Protein AF-A0A7C2XDM8-F1 (afdb_monomer)

Structure (mmCIF, N/CA/C/O backbone):
data_AF-A0A7C2XDM8-F1
#
_entry.id   AF-A0A7C2XDM8-F1
#
loop_
_atom_site.group_PDB
_atom_site.id
_atom_site.type_symbol
_atom_site.label_atom_id
_atom_site.label_alt_id
_atom_site.label_comp_id
_atom_site.label_asym_id
_atom_site.label_entity_id
_atom_site.label_seq_id
_atom_site.pdbx_PDB_ins_code
_atom_site.Cartn_x
_atom_site.Cartn_y
_atom_site.Cartn_z
_atom_site.occupancy
_atom_site.B_iso_or_equiv
_atom_site.auth_seq_id
_atom_site.auth_comp_id
_atom_site.auth_asym_id
_atom_site.auth_atom_id
_atom_site.pdbx_PDB_model_num
ATOM 1 N N . MET A 1 1 ? -19.987 13.737 24.202 1.00 38.03 1 MET A N 1
ATOM 2 C CA . MET A 1 1 ? -19.642 13.801 22.768 1.00 38.03 1 MET A CA 1
ATOM 3 C C . MET A 1 1 ? -18.129 13.731 22.673 1.00 38.03 1 MET A C 1
ATOM 5 O O . MET A 1 1 ? -17.471 14.754 22.790 1.00 38.03 1 MET A O 1
ATOM 9 N N . THR A 1 2 ? -17.567 12.525 22.628 1.00 36.00 2 THR A N 1
ATOM 10 C CA . THR A 1 2 ? -16.124 12.347 22.421 1.00 36.00 2 THR A CA 1
ATOM 11 C C . THR A 1 2 ? -15.812 12.666 20.960 1.00 36.00 2 THR A C 1
ATOM 13 O O . THR A 1 2 ? -16.563 12.211 20.095 1.00 36.00 2 THR A O 1
ATOM 16 N N . PRO A 1 3 ? -14.773 13.458 20.662 1.00 35.56 3 PRO A N 1
ATOM 17 C CA . PRO A 1 3 ? -14.367 13.680 19.284 1.00 35.56 3 PRO A CA 1
ATOM 18 C C . PRO A 1 3 ? -13.979 12.335 18.661 1.00 35.56 3 PRO A C 1
ATOM 20 O O . PRO A 1 3 ? -13.284 11.525 19.276 1.00 35.56 3 PRO A O 1
ATOM 23 N N . ASP A 1 4 ? -14.495 12.082 17.463 1.00 37.97 4 ASP A N 1
ATOM 24 C CA . ASP A 1 4 ? -14.223 10.891 16.664 1.00 37.97 4 ASP A CA 1
ATOM 25 C C . ASP A 1 4 ? -12.760 10.937 16.187 1.00 37.97 4 ASP A C 1
ATOM 27 O O . ASP A 1 4 ? -12.447 11.392 15.087 1.00 37.97 4 ASP A O 1
ATOM 31 N N . HIS A 1 5 ? -11.836 10.537 17.066 1.00 37.75 5 HIS A N 1
ATOM 32 C CA . HIS A 1 5 ? -10.387 10.557 16.829 1.00 37.75 5 HIS A CA 1
ATOM 33 C C . HIS A 1 5 ? -9.969 9.771 15.571 1.00 37.75 5 HIS A C 1
ATOM 35 O O . HIS A 1 5 ? -8.908 10.030 14.999 1.00 37.75 5 HIS A O 1
ATOM 41 N N . THR A 1 6 ? -10.822 8.861 15.102 1.00 49.88 6 THR A N 1
ATOM 42 C CA . THR A 1 6 ? -10.632 8.066 13.887 1.00 49.88 6 THR A CA 1
ATOM 43 C C . THR A 1 6 ? -10.633 8.937 12.624 1.00 49.88 6 THR A C 1
ATOM 45 O O . THR A 1 6 ? -9.851 8.695 11.704 1.00 49.88 6 THR A O 1
ATOM 48 N N . SER A 1 7 ? -11.437 10.004 12.582 1.00 44.56 7 SER A N 1
ATOM 49 C CA . SER A 1 7 ? -11.556 10.863 11.396 1.00 44.56 7 SER A CA 1
ATOM 50 C C . SER A 1 7 ? -10.343 11.775 11.166 1.00 44.56 7 SER A C 1
ATOM 52 O O . SER A 1 7 ? -9.942 11.986 10.016 1.00 44.56 7 SER A O 1
ATOM 54 N N . ASP A 1 8 ? -9.713 12.281 12.230 1.00 40.47 8 ASP A N 1
ATOM 55 C CA . ASP A 1 8 ? -8.528 13.146 12.116 1.00 40.47 8 ASP A CA 1
ATOM 56 C C . ASP A 1 8 ? -7.250 12.355 11.813 1.00 40.47 8 ASP A C 1
ATOM 58 O O . ASP A 1 8 ? -6.435 12.785 10.989 1.00 40.47 8 ASP A O 1
ATOM 62 N N . GLN A 1 9 ? -7.111 11.148 12.375 1.00 45.12 9 GLN A N 1
ATOM 63 C CA . GLN A 1 9 ? -6.009 10.242 12.038 1.00 45.12 9 GLN 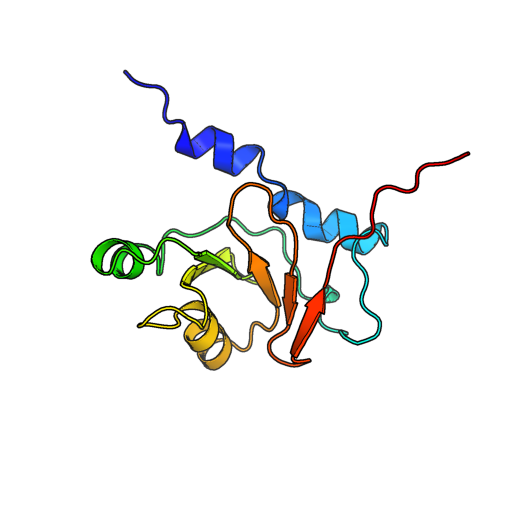A CA 1
ATOM 64 C C . GLN A 1 9 ? -6.045 9.834 10.558 1.00 45.12 9 GLN A C 1
ATOM 66 O O . GLN A 1 9 ? -5.016 9.865 9.886 1.00 45.12 9 GLN A O 1
ATOM 71 N N . VAL A 1 10 ? -7.231 9.571 9.996 1.00 49.94 10 VAL A N 1
ATOM 72 C CA . VAL A 1 10 ? -7.403 9.250 8.567 1.00 49.94 10 VAL A CA 1
ATOM 73 C C . VAL A 1 10 ? -7.123 10.453 7.646 1.00 49.94 10 VAL A C 1
ATOM 75 O O . VAL A 1 10 ? -6.755 10.265 6.481 1.00 49.94 10 VAL A O 1
ATOM 78 N N . ARG A 1 11 ? -7.273 11.697 8.122 1.00 49.00 11 ARG A N 1
ATOM 79 C CA . ARG A 1 11 ? -7.004 12.929 7.347 1.00 49.00 11 ARG A CA 1
ATOM 80 C C . ARG A 1 11 ? -5.523 13.309 7.309 1.00 49.00 11 ARG A C 1
ATOM 82 O O . ARG A 1 11 ? -5.053 13.778 6.271 1.00 49.00 11 ARG A O 1
ATOM 89 N N . ALA A 1 12 ? -4.796 13.099 8.404 1.00 50.28 12 ALA A N 1
ATOM 90 C CA . ALA A 1 12 ? -3.378 13.446 8.528 1.00 50.28 12 ALA A CA 1
ATOM 91 C C . ALA A 1 12 ? -2.421 12.349 8.036 1.00 50.28 12 ALA A C 1
ATOM 93 O O . ALA A 1 12 ? -1.210 12.571 7.966 1.00 50.28 12 ALA A O 1
ATOM 94 N N . ALA A 1 13 ? -2.947 11.175 7.694 1.00 58.97 13 ALA A N 1
ATOM 95 C CA . ALA A 1 13 ? -2.115 10.016 7.473 1.00 58.97 13 ALA A CA 1
ATOM 96 C C . ALA A 1 13 ? -1.201 10.104 6.229 1.00 58.97 13 ALA A C 1
ATOM 98 O O . ALA A 1 13 ? -1.631 10.552 5.154 1.00 58.97 13 ALA A O 1
ATOM 99 N N . PRO A 1 14 ? 0.058 9.641 6.350 1.00 58.75 14 PRO A N 1
ATOM 100 C CA . PRO A 1 14 ? 1.096 9.802 5.331 1.00 58.75 14 PRO A CA 1
ATOM 101 C C . PRO A 1 14 ? 0.752 9.157 3.976 1.00 58.75 14 PRO A C 1
ATOM 103 O O . PRO A 1 14 ? 1.181 9.659 2.934 1.00 58.75 14 PRO A O 1
ATOM 106 N N . TRP A 1 15 ? -0.108 8.133 3.954 1.00 66.06 15 TRP A N 1
ATOM 107 C CA . TRP A 1 15 ? -0.517 7.423 2.736 1.00 66.06 15 TRP A CA 1
ATOM 108 C C . TRP A 1 15 ? -1.261 8.277 1.698 1.00 66.06 15 TRP A C 1
ATOM 110 O O . TRP A 1 15 ? -1.169 8.014 0.501 1.00 66.06 15 TRP A O 1
ATOM 120 N N . ARG A 1 16 ? -1.902 9.387 2.103 1.00 64.31 16 ARG A N 1
ATOM 121 C CA . ARG A 1 16 ? -2.590 10.332 1.188 1.00 64.31 16 ARG A CA 1
ATOM 122 C C . ARG A 1 16 ? -1.650 11.133 0.275 1.00 64.31 16 ARG A C 1
ATOM 124 O O . ARG A 1 16 ? -2.097 11.964 -0.524 1.00 64.31 16 ARG A O 1
ATOM 131 N N . ARG A 1 17 ? -0.331 11.000 0.439 1.00 74.12 17 ARG A N 1
ATOM 132 C CA . ARG A 1 17 ? 0.664 11.741 -0.354 1.00 74.12 17 ARG A CA 1
ATOM 133 C C . ARG A 1 17 ? 1.657 10.858 -1.097 1.00 74.12 17 ARG A C 1
ATOM 135 O O . ARG A 1 17 ? 2.553 11.419 -1.726 1.00 74.12 17 ARG A O 1
ATOM 142 N N . LEU A 1 18 ? 1.448 9.543 -1.133 1.00 82.94 18 LEU A N 1
ATOM 143 C CA . LEU A 1 18 ? 2.345 8.611 -1.818 1.00 82.94 18 LEU A CA 1
ATOM 144 C C . LEU A 1 18 ? 2.514 8.929 -3.300 1.00 82.94 18 LEU A C 1
ATOM 146 O O . LEU A 1 18 ? 3.636 9.069 -3.776 1.00 82.94 18 LEU A O 1
ATOM 150 N N . ARG A 1 19 ? 1.415 9.164 -4.021 1.00 83.81 19 ARG A N 1
ATOM 151 C CA . ARG A 1 19 ? 1.467 9.501 -5.450 1.00 83.81 19 ARG A CA 1
ATOM 152 C C . ARG A 1 19 ? 2.298 10.762 -5.724 1.00 83.81 19 ARG A C 1
ATOM 154 O O . ARG A 1 19 ? 3.094 10.806 -6.657 1.00 83.81 19 ARG A O 1
ATOM 161 N N . ARG A 1 20 ? 2.186 11.774 -4.852 1.00 85.44 20 ARG A N 1
ATOM 162 C CA . ARG A 1 20 ? 3.033 12.982 -4.892 1.00 85.44 20 ARG A CA 1
ATOM 163 C C . ARG A 1 20 ? 4.488 12.702 -4.515 1.00 85.44 20 ARG A C 1
ATOM 165 O O . ARG A 1 20 ? 5.370 13.368 -5.045 1.00 85.44 20 ARG A O 1
ATOM 172 N N . GLN A 1 21 ? 4.753 11.785 -3.588 1.00 84.94 21 GLN A N 1
ATOM 173 C CA . GLN A 1 21 ? 6.112 11.410 -3.187 1.00 84.94 21 GLN A CA 1
ATOM 174 C C . GLN A 1 21 ? 6.833 10.638 -4.296 1.00 84.94 21 GLN A C 1
ATOM 176 O O . GLN A 1 21 ? 7.982 10.967 -4.582 1.00 84.94 21 GLN A O 1
ATOM 1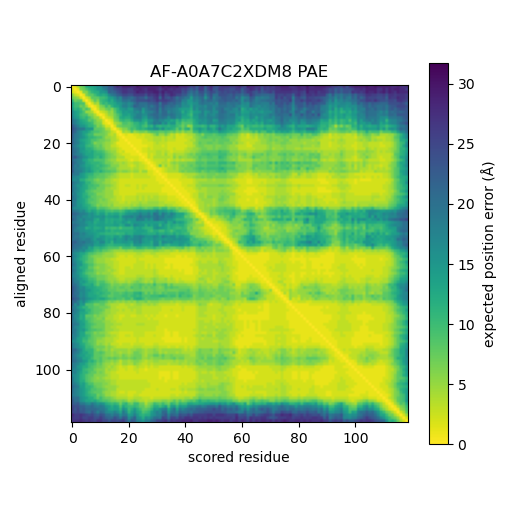81 N N . VAL A 1 22 ? 6.148 9.712 -4.973 1.00 85.56 22 VAL A N 1
ATOM 182 C CA . VAL A 1 22 ? 6.658 9.009 -6.162 1.00 85.56 22 VAL A CA 1
ATOM 183 C C . VAL A 1 22 ? 6.967 10.001 -7.282 1.00 85.56 22 VAL A C 1
ATOM 185 O O . VAL A 1 22 ? 8.081 10.018 -7.790 1.00 85.56 22 VAL A O 1
ATOM 188 N N . ALA A 1 23 ? 6.041 10.915 -7.598 1.00 85.44 23 ALA A N 1
ATOM 189 C CA . ALA A 1 23 ? 6.271 11.948 -8.616 1.00 85.44 23 ALA A CA 1
ATOM 190 C C . ALA A 1 23 ? 7.451 12.888 -8.289 1.00 85.44 23 ALA A C 1
ATOM 192 O O . ALA A 1 23 ? 8.038 13.485 -9.185 1.00 85.44 23 ALA A O 1
ATOM 193 N N . ARG A 1 24 ? 7.802 13.029 -7.003 1.00 86.94 24 ARG A N 1
ATOM 194 C CA . ARG A 1 24 ? 8.954 13.811 -6.521 1.00 86.94 24 ARG A CA 1
ATOM 195 C C . ARG A 1 24 ? 10.229 12.976 -6.351 1.00 86.94 24 ARG A C 1
ATOM 197 O O . ARG A 1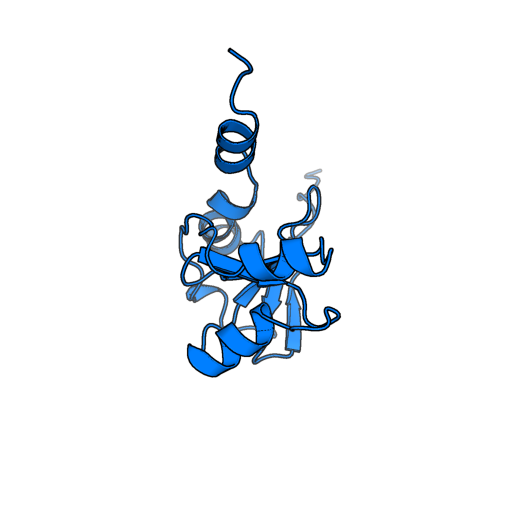 24 ? 11.202 13.506 -5.824 1.00 86.94 24 ARG A O 1
ATOM 204 N N . GLY A 1 25 ? 10.215 11.690 -6.708 1.00 84.12 25 GLY A N 1
ATOM 205 C CA . GLY A 1 25 ? 11.354 10.780 -6.548 1.00 84.12 25 GLY A CA 1
ATOM 206 C C . GLY A 1 25 ? 11.727 10.469 -5.095 1.00 84.12 25 GLY A C 1
ATOM 207 O O . GLY A 1 25 ? 12.823 9.992 -4.841 1.00 84.12 25 GLY A O 1
ATOM 208 N N . ARG A 1 26 ? 10.841 10.747 -4.127 1.00 85.94 26 ARG A N 1
ATOM 209 C CA . ARG A 1 26 ? 11.067 10.437 -2.700 1.00 85.94 26 ARG A CA 1
ATOM 210 C C . ARG A 1 26 ? 10.742 8.988 -2.346 1.00 85.94 26 ARG A C 1
ATOM 212 O O . ARG A 1 26 ? 11.096 8.529 -1.271 1.00 85.94 26 ARG A O 1
ATOM 219 N N . ILE A 1 27 ? 10.009 8.307 -3.219 1.00 86.00 27 ILE A N 1
ATOM 220 C CA . ILE A 1 27 ? 9.752 6.871 -3.166 1.00 86.00 27 ILE A CA 1
ATOM 221 C C . ILE A 1 27 ? 10.138 6.352 -4.537 1.00 86.00 27 ILE A C 1
ATOM 223 O O . ILE A 1 27 ? 9.574 6.784 -5.544 1.00 86.00 27 ILE A O 1
ATOM 227 N N . TYR A 1 28 ? 11.120 5.466 -4.565 1.00 84.75 28 TYR A N 1
ATOM 228 C CA . TYR A 1 28 ? 11.672 4.915 -5.787 1.00 84.75 28 TYR A CA 1
ATOM 229 C C . TYR A 1 28 ? 12.167 3.501 -5.510 1.00 84.75 28 TYR A C 1
ATOM 231 O O . TYR A 1 28 ? 12.784 3.251 -4.477 1.00 84.75 28 TYR A O 1
ATOM 239 N N . SER A 1 29 ? 11.912 2.592 -6.444 1.00 86.31 29 SER A N 1
ATOM 240 C CA . SER A 1 29 ? 12.567 1.291 -6.484 1.00 86.31 29 SER A CA 1
ATOM 241 C C . SER A 1 29 ? 12.862 0.939 -7.941 1.00 86.31 29 SER A C 1
ATOM 243 O O . SER A 1 29 ? 11.932 0.944 -8.750 1.00 86.31 29 SER A O 1
ATOM 245 N N . PRO A 1 30 ? 14.124 0.639 -8.299 1.00 84.38 30 PRO A N 1
ATOM 246 C CA . PRO A 1 30 ? 14.467 0.190 -9.647 1.00 84.38 30 PRO A CA 1
ATOM 247 C C . PRO A 1 30 ? 13.924 -1.214 -9.949 1.00 84.38 30 PRO A C 1
ATOM 249 O O . PRO A 1 30 ? 13.834 -1.598 -11.109 1.00 84.38 30 PRO A O 1
ATOM 252 N N . GLU A 1 31 ? 13.551 -1.969 -8.915 1.00 88.12 31 GLU A N 1
ATOM 253 C CA . GLU A 1 31 ? 13.060 -3.345 -9.013 1.00 88.12 31 GLU A CA 1
ATOM 254 C C . GLU A 1 31 ? 11.533 -3.410 -9.163 1.00 88.12 31 GLU A C 1
ATOM 256 O O . GLU A 1 31 ? 10.982 -4.493 -9.316 1.00 88.12 31 GLU A O 1
ATOM 261 N N . CYS A 1 32 ? 10.835 -2.266 -9.126 1.00 92.50 32 CYS A N 1
ATOM 262 C CA . CYS A 1 32 ? 9.377 -2.219 -9.169 1.00 92.50 32 CYS A CA 1
ATOM 263 C C . CYS A 1 32 ? 8.842 -1.185 -10.166 1.00 92.50 32 CYS A C 1
ATOM 265 O O . CYS A 1 32 ? 8.821 0.020 -9.904 1.00 92.50 32 CYS A O 1
ATOM 267 N N . SER A 1 33 ? 8.293 -1.657 -11.287 1.00 93.19 33 SER A N 1
ATOM 268 C CA . SER A 1 33 ? 7.610 -0.808 -12.279 1.00 93.19 33 SER A CA 1
ATOM 269 C C . SER A 1 33 ? 6.181 -0.411 -11.882 1.00 93.19 33 SER A C 1
ATOM 271 O O . SER A 1 33 ? 5.542 0.403 -12.552 1.00 93.19 33 SER A O 1
ATOM 273 N N . HIS A 1 34 ? 5.656 -0.976 -10.794 1.00 95.62 34 HIS A N 1
ATOM 274 C CA . HIS A 1 34 ? 4.249 -0.857 -10.413 1.00 95.62 34 HIS A CA 1
ATOM 275 C C . HIS A 1 34 ? 3.910 0.432 -9.649 1.00 95.62 34 HIS A C 1
ATOM 277 O O . HIS A 1 34 ? 2.731 0.715 -9.451 1.00 95.62 34 HIS A O 1
ATOM 283 N N . LEU A 1 35 ? 4.896 1.252 -9.253 1.00 92.44 35 LEU A N 1
ATOM 284 C CA . LEU A 1 35 ? 4.672 2.510 -8.510 1.00 92.44 35 LEU A CA 1
ATOM 285 C C . LEU A 1 35 ? 3.731 3.494 -9.231 1.00 92.44 35 LEU A C 1
ATOM 287 O O . LEU A 1 35 ? 3.074 4.312 -8.588 1.00 92.44 35 LEU A O 1
ATOM 291 N N . SER A 1 36 ? 3.624 3.389 -10.556 1.00 91.38 36 SER A N 1
ATOM 292 C CA . SER A 1 36 ? 2.681 4.154 -11.382 1.00 91.38 36 SER A CA 1
ATOM 293 C C . SER A 1 36 ? 1.205 3.804 -11.134 1.00 91.38 36 SER A C 1
ATOM 295 O O . SER A 1 36 ? 0.331 4.606 -11.456 1.00 91.38 36 SER A O 1
ATOM 297 N N . MET A 1 37 ? 0.914 2.644 -10.533 1.00 93.25 37 MET A N 1
ATOM 298 C CA . MET A 1 37 ? -0.443 2.176 -10.221 1.00 93.25 37 MET A CA 1
ATOM 299 C C . MET A 1 37 ? -1.006 2.761 -8.918 1.00 93.25 37 MET A C 1
ATOM 301 O O . MET A 1 37 ? -2.171 2.529 -8.599 1.00 93.25 37 MET A O 1
ATOM 305 N N . ILE A 1 38 ? -0.202 3.513 -8.158 1.00 92.56 38 ILE A N 1
ATOM 306 C CA . ILE A 1 38 ? -0.635 4.150 -6.910 1.00 92.56 38 ILE A CA 1
ATOM 307 C C . ILE A 1 38 ? -1.680 5.230 -7.208 1.00 92.56 38 ILE A C 1
ATOM 309 O O . ILE A 1 38 ? -1.435 6.160 -7.981 1.00 92.56 38 ILE A O 1
ATOM 313 N N . GLN A 1 39 ? -2.820 5.142 -6.527 1.00 90.81 39 GLN A N 1
ATOM 314 C CA . GLN A 1 39 ? -3.919 6.100 -6.597 1.00 90.81 39 GLN A CA 1
ATOM 315 C C . GLN A 1 39 ? -4.094 6.851 -5.274 1.00 90.81 39 GLN A C 1
ATOM 317 O O . GLN A 1 39 ? -3.662 6.412 -4.207 1.00 90.81 39 GLN A O 1
ATOM 322 N N . ASP A 1 40 ? -4.766 8.000 -5.340 1.00 87.38 40 ASP A N 1
ATOM 323 C CA . ASP A 1 40 ? -5.207 8.725 -4.147 1.00 87.38 40 ASP A CA 1
ATOM 324 C C . ASP A 1 40 ? -6.457 8.037 -3.573 1.00 87.38 40 ASP A C 1
ATOM 326 O O . ASP A 1 40 ? -7.593 8.402 -3.876 1.00 87.38 40 ASP A O 1
ATOM 330 N N . VAL A 1 41 ? -6.238 6.995 -2.772 1.00 86.44 41 VAL A N 1
ATOM 331 C CA . VAL A 1 41 ? -7.299 6.143 -2.218 1.00 86.44 41 VAL A CA 1
ATOM 332 C C . VAL A 1 41 ? -7.741 6.583 -0.821 1.00 86.44 41 VAL A C 1
ATOM 334 O O . VAL A 1 41 ? -6.984 7.189 -0.059 1.00 86.44 41 VAL A O 1
ATOM 337 N N . THR A 1 42 ? -8.979 6.242 -0.461 1.00 84.00 42 THR A N 1
ATOM 338 C CA . THR A 1 42 ? -9.465 6.329 0.923 1.00 84.00 42 THR A CA 1
ATOM 339 C C . THR A 1 42 ? -9.535 4.915 1.500 1.00 84.00 42 THR A C 1
ATOM 341 O O . THR A 1 42 ? -10.142 4.062 0.853 1.00 84.00 42 THR A O 1
ATOM 344 N N . PRO A 1 43 ? -8.934 4.648 2.677 1.00 83.69 43 PRO A N 1
ATOM 345 C CA . PRO A 1 43 ? -9.006 3.336 3.309 1.00 83.69 43 PRO A CA 1
ATOM 346 C C . PRO A 1 43 ? -10.458 2.912 3.534 1.00 83.69 43 PRO A C 1
ATOM 348 O O . PRO A 1 43 ? -11.231 3.643 4.154 1.00 83.69 43 PRO A O 1
ATOM 351 N N . SER A 1 44 ? -10.830 1.743 3.025 1.00 78.75 44 SER A N 1
ATOM 352 C CA . SER A 1 44 ? -12.134 1.139 3.285 1.00 78.75 44 SER A CA 1
ATOM 353 C C . SER A 1 44 ? -12.064 0.260 4.529 1.00 78.75 44 SER A C 1
ATOM 355 O O . SER A 1 44 ? -11.084 -0.458 4.705 1.00 78.75 44 SER A O 1
ATOM 357 N N . ALA A 1 45 ? -13.134 0.209 5.321 1.00 66.38 45 ALA A N 1
ATOM 358 C CA . ALA A 1 45 ? -13.253 -0.758 6.417 1.00 66.38 45 ALA A CA 1
ATOM 359 C C . ALA A 1 45 ? -13.473 -2.214 5.938 1.00 66.38 45 ALA A C 1
ATOM 361 O O . ALA A 1 45 ? -13.489 -3.137 6.749 1.00 66.38 45 ALA A O 1
ATOM 362 N N . ALA A 1 46 ? -13.646 -2.449 4.631 1.00 60.38 46 ALA A N 1
ATOM 363 C CA . ALA A 1 46 ? -13.849 -3.786 4.078 1.00 60.38 46 ALA A CA 1
ATOM 364 C C . ALA A 1 46 ? -12.604 -4.658 4.303 1.00 60.38 46 ALA A C 1
ATOM 366 O O . ALA A 1 46 ? -11.528 -4.290 3.844 1.00 60.38 46 ALA A O 1
ATOM 367 N N . GLY A 1 47 ? -12.772 -5.796 4.987 1.00 60.34 47 GLY A N 1
ATOM 368 C CA . GLY A 1 47 ? -11.689 -6.704 5.394 1.00 60.34 47 GLY A CA 1
ATOM 369 C C . GLY A 1 47 ? -11.224 -6.520 6.845 1.00 60.34 47 GLY A C 1
ATOM 370 O O . GLY A 1 47 ? -10.605 -7.422 7.407 1.00 60.34 47 GLY A O 1
ATOM 371 N N . TRP A 1 48 ? -11.582 -5.405 7.490 1.00 67.25 48 TRP A N 1
ATOM 372 C CA . TRP A 1 48 ? -11.219 -5.091 8.877 1.00 67.25 48 TRP A CA 1
ATOM 373 C C . TRP A 1 48 ? -12.015 -5.924 9.897 1.00 67.25 48 TRP A C 1
ATOM 375 O O . TRP A 1 48 ? -11.480 -6.352 10.918 1.00 67.25 48 TRP A O 1
ATOM 385 N N . GLU A 1 49 ? -13.294 -6.186 9.621 1.00 65.81 49 GLU A N 1
ATOM 386 C CA . GLU A 1 49 ? -14.230 -6.831 10.556 1.00 65.81 49 GLU A CA 1
ATOM 387 C C . GLU A 1 49 ? -13.783 -8.239 10.967 1.00 65.81 49 GLU A C 1
ATOM 389 O O . GLU A 1 49 ? -13.870 -8.600 12.140 1.00 65.81 49 GLU A O 1
ATOM 394 N N . ASP A 1 50 ? -13.255 -9.022 10.027 1.00 64.94 50 ASP A N 1
ATOM 395 C CA . ASP A 1 50 ? -12.741 -10.361 10.318 1.00 64.94 50 ASP A CA 1
ATOM 396 C C . ASP A 1 50 ? -11.346 -10.337 10.956 1.00 64.94 50 ASP A C 1
ATOM 398 O O . ASP A 1 50 ? -11.021 -11.250 11.711 1.00 64.94 50 ASP A O 1
ATOM 402 N N . CYS A 1 51 ? -10.552 -9.280 10.737 1.00 67.56 51 CYS A N 1
ATOM 403 C CA . CYS A 1 51 ? -9.271 -9.087 11.430 1.00 67.56 51 CYS A CA 1
ATOM 404 C C . CYS A 1 51 ? -9.482 -8.742 12.912 1.00 67.56 51 CYS A C 1
ATOM 406 O O . CYS A 1 51 ? -8.792 -9.272 13.781 1.00 67.56 51 CYS A O 1
ATOM 408 N N . LEU A 1 52 ? -10.488 -7.913 13.221 1.00 68.12 52 LEU A N 1
ATOM 409 C CA . LEU A 1 52 ? -10.858 -7.595 14.605 1.00 68.12 52 LEU A CA 1
ATOM 410 C C . LEU A 1 52 ? -11.298 -8.832 15.383 1.00 68.12 52 LEU A C 1
ATOM 412 O O . LEU A 1 52 ? -10.932 -8.985 16.545 1.00 68.12 52 LEU A O 1
ATOM 416 N N . LYS A 1 53 ? -12.070 -9.721 14.748 1.00 67.50 53 LYS A N 1
ATOM 417 C CA . LYS A 1 53 ? -12.543 -10.958 15.387 1.00 67.50 53 LYS A CA 1
ATOM 418 C C . LYS A 1 53 ? -11.398 -11.903 15.743 1.00 67.50 53 LYS A C 1
ATOM 420 O O . LYS A 1 53 ? -11.517 -12.644 16.714 1.00 67.50 53 LYS A O 1
ATOM 425 N N . THR A 1 54 ? -10.313 -11.900 14.966 1.00 64.38 54 THR A N 1
ATOM 426 C CA . THR A 1 54 ? -9.141 -12.752 15.210 1.00 64.38 54 THR A CA 1
ATOM 427 C C . THR A 1 54 ? -8.061 -12.082 16.056 1.00 64.38 54 THR A C 1
ATOM 429 O O . THR A 1 54 ? -7.120 -12.761 16.459 1.00 64.38 54 THR A O 1
ATOM 432 N N . GLY A 1 55 ? -8.202 -10.788 16.369 1.00 64.94 55 GLY A N 1
ATOM 433 C CA . GLY A 1 55 ? -7.199 -10.018 17.109 1.00 64.94 55 GLY A CA 1
ATOM 434 C C . GLY A 1 55 ? -5.953 -9.683 16.282 1.00 64.94 55 GLY A C 1
ATOM 435 O O . GLY A 1 55 ? -4.931 -9.298 16.847 1.00 64.94 55 GLY A O 1
ATOM 436 N N . ASP A 1 56 ? -6.024 -9.827 14.956 1.00 66.06 56 ASP A N 1
ATOM 437 C CA . ASP A 1 56 ? -4.936 -9.467 14.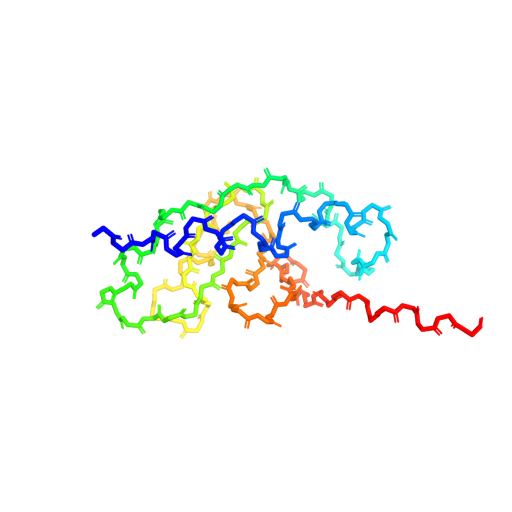053 1.00 66.06 56 ASP A CA 1
ATOM 438 C C . ASP A 1 56 ? -4.913 -7.940 13.886 1.00 66.06 56 ASP A C 1
ATOM 440 O O . ASP A 1 56 ? -5.752 -7.365 13.191 1.00 66.06 56 ASP A O 1
ATOM 444 N N . VAL A 1 57 ? -3.954 -7.278 14.539 1.00 67.94 57 VAL A N 1
ATOM 445 C CA . VAL A 1 57 ? -3.843 -5.807 14.543 1.00 67.94 57 VAL A CA 1
ATOM 446 C C . VAL A 1 57 ? -3.043 -5.247 13.368 1.00 67.94 57 VAL A C 1
ATOM 448 O O . VAL A 1 57 ? -3.205 -4.079 13.043 1.00 67.94 57 VAL A O 1
ATOM 451 N N . TRP A 1 58 ? -2.223 -6.072 12.706 1.00 76.19 58 TRP A N 1
ATOM 452 C CA . TRP A 1 58 ? -1.331 -5.606 11.643 1.00 76.19 58 TRP A CA 1
ATOM 453 C C . TRP A 1 58 ? -2.026 -5.557 10.288 1.00 76.19 58 TRP A C 1
ATOM 455 O O . TRP A 1 58 ? -2.241 -6.590 9.636 1.00 76.19 58 TRP A O 1
ATOM 465 N N . VAL A 1 59 ? -2.327 -4.345 9.838 1.00 85.00 59 VAL A N 1
ATOM 466 C CA . VAL A 1 59 ? -3.112 -4.098 8.625 1.00 85.00 59 VAL A CA 1
ATOM 467 C C . VAL A 1 59 ? -2.279 -3.514 7.483 1.00 85.00 59 VAL A C 1
ATOM 469 O O . VAL A 1 59 ? -1.205 -2.927 7.654 1.00 85.00 59 VAL A O 1
ATOM 472 N N . ARG A 1 60 ? -2.765 -3.748 6.265 1.00 89.69 60 ARG A N 1
ATOM 473 C CA . ARG A 1 60 ? -2.165 -3.348 4.993 1.00 89.69 60 ARG A CA 1
ATOM 474 C C . ARG A 1 60 ? -3.205 -2.634 4.147 1.00 89.69 60 ARG A C 1
ATOM 476 O O . ARG A 1 60 ? -4.330 -3.114 4.029 1.00 89.69 60 ARG A O 1
ATOM 483 N N . LEU A 1 61 ? -2.808 -1.526 3.532 1.00 90.12 61 LEU A N 1
ATOM 484 C CA . LEU A 1 61 ? -3.645 -0.733 2.633 1.00 90.12 61 LEU A CA 1
ATOM 485 C C . LEU A 1 61 ? -3.271 -1.012 1.179 1.00 90.12 61 LEU A C 1
ATOM 487 O O . LEU A 1 61 ? -2.118 -0.837 0.797 1.00 90.12 61 LEU A O 1
ATOM 491 N N . CYS A 1 62 ? -4.244 -1.371 0.348 1.00 92.62 62 CYS A N 1
ATOM 492 C CA . CYS A 1 62 ? -4.068 -1.458 -1.096 1.00 92.62 62 CYS A CA 1
ATOM 493 C C . CYS A 1 62 ? -3.991 -0.060 -1.717 1.00 92.62 62 CYS A C 1
ATOM 495 O O . CYS A 1 62 ? -4.932 0.728 -1.617 1.00 92.62 62 CYS A O 1
ATOM 497 N N . LEU A 1 63 ? -2.898 0.223 -2.425 1.00 93.50 63 LEU A N 1
ATOM 498 C CA . LEU A 1 63 ? -2.638 1.548 -2.995 1.00 93.50 63 LEU A CA 1
ATOM 499 C C . LEU A 1 63 ? -3.358 1.816 -4.321 1.00 93.50 63 LEU A C 1
ATOM 501 O O . LEU A 1 63 ? -3.348 2.947 -4.796 1.00 93.50 63 LEU A O 1
ATOM 505 N N . ALA A 1 64 ? -3.992 0.801 -4.907 1.00 93.88 64 ALA A N 1
ATOM 506 C CA . ALA A 1 64 ? -4.772 0.946 -6.133 1.00 93.88 64 ALA A CA 1
ATOM 507 C C . ALA A 1 64 ? -6.253 1.258 -5.856 1.00 93.88 64 ALA A C 1
ATOM 509 O O . ALA A 1 64 ? -6.849 2.060 -6.570 1.00 93.88 64 ALA A O 1
ATOM 510 N N . CYS A 1 65 ? -6.845 0.655 -4.814 1.00 92.44 65 CYS A N 1
ATOM 511 C CA . CYS A 1 65 ? -8.287 0.768 -4.549 1.00 92.44 65 CYS A CA 1
ATOM 512 C C . CYS A 1 65 ? -8.681 1.127 -3.107 1.00 92.44 65 CYS A C 1
ATOM 514 O O . CYS A 1 65 ? -9.853 1.387 -2.857 1.00 92.44 65 CYS A O 1
ATOM 516 N N . GLY A 1 66 ? -7.744 1.150 -2.153 1.00 89.94 66 GLY A N 1
ATOM 517 C CA . GLY A 1 66 ? -8.025 1.516 -0.761 1.00 89.94 66 GLY A CA 1
ATOM 518 C C . GLY A 1 66 ? -8.521 0.383 0.140 1.00 89.94 66 GLY A C 1
ATOM 519 O O . GLY A 1 66 ? -8.857 0.642 1.292 1.00 89.94 66 GLY A O 1
ATOM 520 N N . HIS A 1 67 ? -8.556 -0.864 -0.337 1.00 90.06 67 HIS A N 1
ATOM 521 C CA . HIS A 1 67 ? -8.892 -2.024 0.498 1.00 90.06 67 HIS A CA 1
ATOM 522 C C . HIS A 1 67 ? -7.928 -2.169 1.689 1.00 90.06 67 HIS A C 1
ATOM 524 O O . HIS A 1 67 ? -6.723 -1.978 1.511 1.00 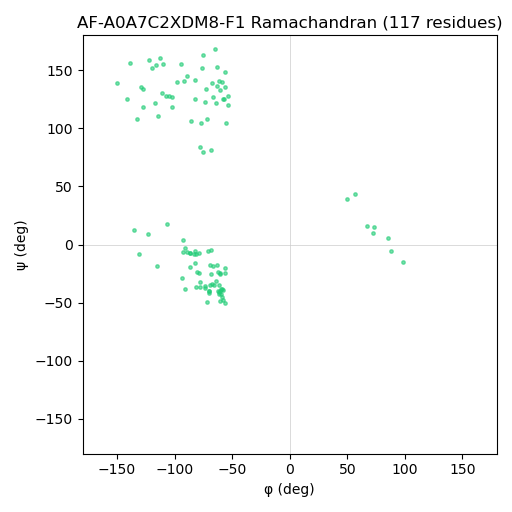90.06 67 HIS A O 1
ATOM 530 N N . VAL A 1 68 ? -8.438 -2.532 2.873 1.00 87.88 68 VAL A N 1
ATOM 531 C CA . VAL A 1 68 ? -7.624 -2.760 4.077 1.00 87.88 68 VAL A CA 1
ATOM 532 C C . VAL A 1 68 ? -7.744 -4.216 4.512 1.00 87.88 68 VAL A C 1
ATOM 534 O O . VAL A 1 68 ? -8.832 -4.695 4.810 1.00 87.88 68 VAL A O 1
ATOM 537 N N . GLY A 1 69 ? -6.617 -4.918 4.592 1.00 88.19 69 GLY A N 1
ATOM 538 C CA . GLY A 1 69 ? -6.584 -6.320 5.006 1.00 88.19 69 GLY A CA 1
ATOM 539 C C . GLY A 1 69 ? -5.422 -6.622 5.943 1.00 88.19 69 GLY A C 1
ATOM 540 O O . GLY A 1 69 ? -4.410 -5.927 5.931 1.00 88.19 69 GLY A O 1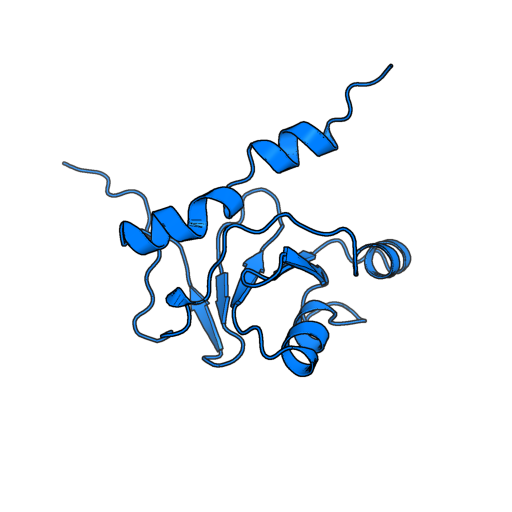
ATOM 541 N N . CYS A 1 70 ? -5.543 -7.674 6.751 1.00 87.00 70 CYS A N 1
ATOM 542 C CA . CYS A 1 70 ? -4.440 -8.157 7.577 1.00 87.00 70 CYS A CA 1
ATOM 543 C C . CYS A 1 70 ? -3.253 -8.647 6.736 1.00 87.00 70 CYS A C 1
ATOM 545 O O . CYS A 1 70 ? -3.402 -9.101 5.594 1.00 87.00 70 CYS A O 1
ATOM 547 N N . CYS A 1 71 ? -2.064 -8.555 7.330 1.00 84.31 71 CYS A N 1
ATOM 548 C CA . CYS A 1 71 ? -0.808 -8.940 6.698 1.00 84.31 71 CYS A CA 1
ATOM 549 C C . CYS A 1 71 ? -0.717 -10.446 6.387 1.00 84.31 71 CYS A C 1
ATOM 551 O O . CYS A 1 71 ? -1.487 -11.265 6.889 1.00 84.31 71 CYS A O 1
ATOM 553 N N . ASP A 1 72 ? 0.283 -10.832 5.599 1.00 82.62 72 ASP A N 1
ATOM 554 C CA . ASP A 1 72 ? 0.540 -12.223 5.204 1.00 82.62 72 ASP A CA 1
ATOM 555 C C . ASP A 1 72 ? 0.876 -13.163 6.374 1.00 82.62 72 ASP A C 1
ATOM 557 O O . ASP A 1 72 ? 0.768 -14.380 6.230 1.00 82.62 72 ASP A O 1
ATOM 561 N N . ASN A 1 73 ? 1.262 -12.610 7.527 1.00 78.62 73 ASN A N 1
ATOM 562 C CA . ASN A 1 73 ? 1.586 -13.380 8.727 1.00 78.62 73 ASN A CA 1
ATOM 563 C C . ASN A 1 73 ? 0.367 -13.631 9.634 1.00 78.62 73 ASN A C 1
ATOM 565 O O . ASN A 1 73 ? 0.466 -14.366 10.613 1.00 78.62 73 ASN A O 1
ATOM 569 N N . SER A 1 74 ? -0.779 -13.025 9.317 1.00 78.31 74 SER A N 1
ATOM 570 C CA . SER A 1 74 ? -2.047 -13.296 9.996 1.00 78.31 74 SER A CA 1
ATOM 571 C C . SER A 1 74 ? -2.637 -14.642 9.564 1.00 78.31 74 SER A C 1
ATOM 573 O O . SER A 1 74 ? -2.310 -15.187 8.502 1.00 78.31 74 SER A O 1
ATOM 575 N N . ARG A 1 75 ? -3.583 -15.172 10.349 1.00 78.69 75 ARG A N 1
ATOM 576 C CA . ARG A 1 75 ? -4.265 -16.438 10.021 1.00 78.69 75 ARG A CA 1
ATOM 577 C C . ARG A 1 75 ? -4.985 -16.370 8.670 1.00 78.69 75 ARG A C 1
ATOM 579 O O . ARG A 1 75 ? -4.967 -17.347 7.915 1.00 78.69 75 ARG A O 1
ATOM 586 N N . ASN A 1 76 ? -5.581 -15.214 8.377 1.00 78.94 76 ASN A N 1
ATOM 587 C CA . ASN A 1 76 ? -6.460 -15.015 7.230 1.00 78.94 76 ASN A CA 1
ATOM 588 C C . ASN A 1 76 ? -5.736 -14.469 5.991 1.00 78.94 76 ASN A C 1
ATOM 590 O O . ASN A 1 76 ? -6.128 -14.815 4.887 1.00 78.94 76 ASN A O 1
ATOM 594 N N . ARG A 1 77 ? -4.648 -13.697 6.113 1.00 87.19 77 ARG A N 1
ATOM 595 C CA . ARG A 1 77 ? -3.864 -13.190 4.959 1.00 87.19 77 ARG A CA 1
ATOM 596 C C . ARG A 1 77 ? -4.698 -12.385 3.949 1.00 87.19 77 ARG A C 1
ATOM 598 O O . ARG A 1 77 ? -4.566 -12.577 2.737 1.00 87.19 77 ARG A O 1
ATOM 605 N N . HIS A 1 78 ? -5.580 -11.504 4.426 1.00 89.56 78 HIS A N 1
ATOM 606 C CA . HIS A 1 78 ? -6.524 -10.775 3.568 1.00 89.56 78 HIS A CA 1
ATOM 607 C C . HIS A 1 78 ? -5.839 -9.917 2.501 1.00 89.56 78 HIS A C 1
ATOM 609 O O . HIS A 1 78 ? -6.298 -9.905 1.363 1.00 89.56 78 HIS A O 1
ATOM 615 N N . ALA A 1 79 ? -4.717 -9.263 2.817 1.00 90.12 79 ALA A N 1
ATOM 616 C CA . ALA A 1 79 ? -3.995 -8.449 1.837 1.00 90.12 79 ALA A CA 1
ATOM 617 C C . ALA A 1 79 ? -3.526 -9.277 0.623 1.00 90.12 79 ALA A C 1
ATOM 619 O O . ALA A 1 79 ? -3.713 -8.871 -0.526 1.00 90.12 79 ALA A O 1
ATOM 620 N N . ARG A 1 80 ? -3.006 -10.487 0.868 1.00 91.94 80 ARG A N 1
ATOM 621 C CA . ARG A 1 80 ? -2.577 -11.405 -0.193 1.00 91.94 80 ARG A CA 1
ATOM 622 C C . ARG A 1 80 ? -3.747 -11.988 -0.974 1.00 91.94 80 ARG A C 1
ATOM 624 O O . ARG A 1 80 ? -3.655 -12.122 -2.191 1.00 91.94 80 ARG A O 1
ATOM 631 N N . GLN A 1 81 ? -4.838 -12.347 -0.299 1.00 92.19 81 GLN A N 1
ATOM 632 C CA . GLN A 1 81 ? -6.051 -12.810 -0.983 1.00 92.19 81 GLN A CA 1
ATOM 633 C C . GLN A 1 81 ? -6.621 -11.720 -1.895 1.00 92.19 81 GLN A C 1
ATOM 635 O O . GLN A 1 81 ? -6.962 -11.997 -3.043 1.00 92.19 81 GLN A O 1
ATOM 640 N N . HIS A 1 82 ? -6.651 -10.475 -1.416 1.00 93.12 82 HIS A N 1
ATOM 641 C CA . HIS A 1 82 ? -7.058 -9.317 -2.205 1.00 93.12 82 HIS A CA 1
ATOM 642 C C . HIS A 1 82 ? -6.177 -9.131 -3.442 1.00 93.12 82 HIS A C 1
ATOM 644 O O . HIS A 1 82 ? -6.704 -8.945 -4.539 1.00 93.12 82 HIS A O 1
ATOM 650 N N . PHE A 1 83 ? -4.852 -9.240 -3.300 1.00 95.50 83 PHE A N 1
ATOM 651 C CA . PHE A 1 83 ? -3.935 -9.231 -4.443 1.00 95.50 83 PHE A CA 1
ATOM 652 C C . PHE A 1 83 ? -4.280 -10.327 -5.459 1.00 95.50 83 PHE A C 1
ATOM 654 O O . PHE A 1 83 ? -4.456 -10.017 -6.632 1.00 95.50 83 PHE A O 1
ATOM 661 N N . HIS A 1 84 ? -4.452 -11.580 -5.028 1.00 95.75 84 HIS A N 1
ATOM 662 C CA . HIS A 1 84 ? -4.797 -12.683 -5.938 1.00 95.75 84 HIS A CA 1
ATOM 663 C C . HIS A 1 84 ? -6.135 -12.482 -6.654 1.00 95.75 84 HIS A C 1
ATOM 665 O O . HIS A 1 84 ? -6.273 -12.866 -7.810 1.00 95.75 84 HIS A O 1
ATOM 671 N N . ALA A 1 85 ? -7.115 -11.875 -5.982 1.00 96.12 85 ALA A N 1
ATOM 672 C CA . ALA A 1 85 ? -8.441 -11.641 -6.547 1.00 96.12 85 ALA A CA 1
ATOM 673 C C . ALA A 1 85 ? -8.487 -10.458 -7.528 1.00 96.12 85 ALA A C 1
ATOM 675 O O . ALA A 1 85 ? -9.291 -10.463 -8.457 1.00 96.12 85 ALA A O 1
ATOM 676 N N . THR A 1 86 ? -7.663 -9.429 -7.311 1.00 96.38 86 THR A N 1
ATOM 677 C CA . THR A 1 86 ? -7.769 -8.145 -8.033 1.00 96.38 86 THR A CA 1
ATOM 678 C C . THR A 1 86 ? -6.574 -7.817 -8.919 1.00 96.38 86 THR A C 1
ATOM 680 O O . THR A 1 86 ? -6.672 -6.950 -9.782 1.00 96.38 86 THR A O 1
ATOM 683 N N . GLY A 1 87 ? -5.435 -8.468 -8.697 1.00 96.81 87 GLY A N 1
ATOM 684 C CA . GLY A 1 87 ? -4.172 -8.147 -9.349 1.00 96.81 87 GLY A CA 1
ATOM 685 C C . GLY A 1 87 ? -3.529 -6.844 -8.868 1.00 96.81 87 GLY A C 1
ATOM 686 O O . GLY A 1 87 ? -2.561 -6.410 -9.480 1.00 96.81 87 GLY A O 1
ATOM 687 N N . HIS A 1 88 ? -4.022 -6.204 -7.797 1.00 97.19 88 HIS A N 1
ATOM 688 C CA . HIS A 1 88 ? -3.430 -4.968 -7.279 1.00 97.19 88 HIS A CA 1
ATOM 689 C C . HIS A 1 88 ? -2.081 -5.236 -6.593 1.00 97.19 88 HIS A C 1
ATOM 691 O O . HIS A 1 88 ? -2.062 -5.777 -5.484 1.00 97.19 88 HIS A O 1
ATOM 697 N N . PRO A 1 89 ? -0.947 -4.839 -7.194 1.00 96.50 89 PRO A N 1
ATOM 698 C CA . PRO A 1 89 ? 0.354 -5.363 -6.788 1.00 96.50 89 PRO A CA 1
ATOM 699 C C . PRO A 1 89 ? 0.913 -4.687 -5.536 1.00 96.50 89 PRO A C 1
ATOM 701 O O . PRO A 1 89 ? 1.743 -5.279 -4.851 1.00 96.50 89 PRO A O 1
ATOM 704 N N . LEU A 1 90 ? 0.477 -3.458 -5.244 1.00 95.44 90 LEU A N 1
ATOM 705 C CA . LEU A 1 90 ? 1.071 -2.609 -4.219 1.00 95.44 90 LEU A CA 1
ATOM 706 C C . LEU A 1 90 ? 0.189 -2.471 -2.983 1.00 95.44 90 LEU A C 1
ATOM 708 O O . LEU A 1 90 ? -0.969 -2.039 -3.056 1.00 95.44 90 LEU A O 1
ATOM 712 N N . ILE A 1 91 ? 0.807 -2.744 -1.839 1.00 94.00 91 ILE A N 1
ATOM 713 C CA . ILE A 1 91 ? 0.270 -2.445 -0.518 1.00 94.00 91 ILE A CA 1
ATOM 714 C C . ILE A 1 91 ? 1.232 -1.551 0.262 1.00 94.00 91 ILE A C 1
ATOM 716 O O . ILE A 1 91 ? 2.431 -1.516 -0.007 1.00 94.00 91 ILE A O 1
ATOM 720 N N . GLN A 1 92 ? 0.704 -0.861 1.260 1.00 91.56 92 GLN A N 1
ATOM 721 C CA . GLN A 1 92 ? 1.485 -0.142 2.257 1.00 91.56 92 GLN A CA 1
ATOM 722 C C . GLN A 1 92 ? 1.191 -0.694 3.645 1.00 91.56 92 GLN A C 1
ATOM 724 O O . GLN A 1 92 ? 0.076 -1.166 3.900 1.00 91.56 92 GLN A O 1
ATOM 729 N N . SER A 1 93 ? 2.162 -0.595 4.552 1.00 88.44 93 SER A N 1
ATOM 730 C CA . SER A 1 93 ? 1.842 -0.698 5.972 1.00 88.44 93 SER A CA 1
ATOM 731 C C . SER A 1 93 ? 0.803 0.341 6.365 1.00 88.44 93 SER A C 1
ATOM 733 O O . SER A 1 93 ? 0.888 1.503 5.971 1.00 88.44 93 SER A O 1
ATOM 735 N N . PHE A 1 94 ? -0.186 -0.093 7.135 1.00 80.31 94 PHE A N 1
ATOM 736 C CA . PHE A 1 94 ? -1.191 0.787 7.712 1.00 80.31 94 PHE A CA 1
ATOM 737 C C . PHE A 1 94 ? -0.968 0.971 9.224 1.00 80.31 94 PHE A C 1
ATOM 739 O O . PHE A 1 94 ? -1.861 1.414 9.942 1.00 80.31 94 PHE A O 1
ATOM 746 N N . GLU A 1 95 ? 0.241 0.649 9.695 1.00 78.69 95 GLU A N 1
ATOM 747 C CA . GLU A 1 95 ? 0.667 0.841 11.076 1.00 78.69 95 GLU A CA 1
ATOM 748 C C . GLU A 1 95 ? 1.132 2.288 11.321 1.00 78.69 95 GLU A C 1
ATOM 750 O O . GLU A 1 95 ? 1.810 2.884 10.474 1.00 78.69 95 GLU A O 1
ATOM 755 N N . PRO A 1 96 ? 0.824 2.877 12.489 1.00 74.25 96 PRO A N 1
ATOM 756 C CA . PRO A 1 96 ? 1.333 4.194 12.850 1.00 74.25 96 PRO A CA 1
ATOM 757 C C . PRO A 1 96 ? 2.867 4.241 12.853 1.00 74.25 96 PRO A C 1
ATOM 759 O O . PRO A 1 96 ? 3.522 3.486 13.565 1.00 74.25 96 PRO A O 1
ATOM 762 N N . GLY A 1 97 ? 3.441 5.180 12.097 1.00 75.50 97 GLY A N 1
ATOM 763 C CA . GLY A 1 97 ? 4.891 5.403 12.042 1.00 75.50 97 GLY A CA 1
ATOM 764 C C . GLY A 1 97 ? 5.633 4.564 11.000 1.00 75.50 97 GLY A C 1
ATOM 765 O O . GLY A 1 97 ? 6.815 4.809 10.782 1.00 75.50 97 GLY A O 1
ATOM 766 N N . GLU A 1 98 ? 4.951 3.643 10.320 1.00 83.25 98 GLU A N 1
ATOM 767 C CA . GLU A 1 98 ? 5.511 2.920 9.183 1.00 83.25 98 GLU A CA 1
ATOM 768 C C . GLU A 1 98 ? 5.065 3.549 7.860 1.00 83.25 98 GLU A C 1
ATOM 770 O O . GLU A 1 98 ? 3.915 3.954 7.684 1.00 83.25 98 GLU A O 1
ATOM 775 N N . ASP A 1 99 ? 5.984 3.625 6.904 1.00 84.62 99 ASP A N 1
ATOM 776 C CA . ASP A 1 99 ? 5.753 4.249 5.602 1.00 84.62 99 ASP A CA 1
ATOM 777 C C . ASP A 1 99 ? 6.297 3.427 4.425 1.00 84.62 99 ASP A C 1
ATOM 779 O O . ASP A 1 99 ? 6.308 3.905 3.291 1.00 84.62 99 ASP A O 1
ATOM 783 N N . TRP A 1 100 ? 6.671 2.170 4.670 1.00 89.38 100 TRP A N 1
ATOM 784 C CA . TRP A 1 100 ? 7.139 1.239 3.649 1.00 89.38 100 TRP A CA 1
ATOM 785 C C . TRP A 1 100 ? 5.998 0.680 2.787 1.00 89.38 100 TRP A C 1
ATOM 787 O O . TRP A 1 100 ? 4.849 0.543 3.222 1.00 89.38 100 TRP A O 1
ATOM 797 N N . LEU A 1 101 ? 6.338 0.330 1.545 1.00 93.25 101 LEU A N 1
ATOM 798 C CA . LEU A 1 101 ? 5.449 -0.313 0.582 1.00 93.25 101 LEU A CA 1
ATOM 799 C C . LEU A 1 101 ? 5.978 -1.708 0.242 1.00 93.25 101 LEU A C 1
ATOM 801 O O . LEU A 1 101 ? 7.179 -1.967 0.313 1.00 93.25 101 LEU A O 1
ATOM 805 N N . TRP A 1 102 ? 5.081 -2.598 -0.164 1.00 94.50 102 TRP A N 1
ATOM 806 C CA . TRP A 1 102 ? 5.423 -3.926 -0.660 1.00 94.50 102 TRP A CA 1
ATOM 807 C C . TRP A 1 102 ? 4.765 -4.173 -2.012 1.00 94.50 102 TRP A C 1
ATOM 809 O O . TRP A 1 102 ? 3.572 -3.904 -2.184 1.00 94.50 102 TRP A O 1
ATOM 819 N N . CYS A 1 103 ? 5.545 -4.701 -2.955 1.00 96.00 103 CYS A N 1
ATOM 820 C CA . CYS A 1 103 ? 5.048 -5.193 -4.232 1.00 96.00 103 CYS A CA 1
ATOM 821 C C . CYS A 1 103 ? 4.963 -6.719 -4.212 1.00 96.00 103 CYS A C 1
ATOM 823 O O . CYS A 1 103 ? 5.982 -7.396 -4.103 1.00 96.00 103 CYS A O 1
ATOM 825 N N . TYR A 1 104 ? 3.761 -7.273 -4.375 1.00 95.69 104 TYR A N 1
ATOM 826 C CA . TYR A 1 104 ? 3.570 -8.724 -4.443 1.00 95.69 104 TYR A CA 1
ATOM 827 C C . TYR A 1 104 ? 4.170 -9.356 -5.702 1.00 95.69 104 TYR A C 1
ATOM 829 O O . TYR A 1 104 ? 4.642 -10.489 -5.636 1.00 95.69 104 TYR A O 1
ATOM 837 N N . VAL A 1 105 ? 4.149 -8.641 -6.832 1.00 96.88 105 VAL A N 1
ATOM 838 C CA . VAL A 1 105 ? 4.657 -9.146 -8.118 1.00 96.88 105 VAL A CA 1
ATOM 839 C C . VAL A 1 105 ? 6.180 -9.219 -8.100 1.00 96.88 105 VAL A C 1
ATOM 841 O O . VAL A 1 105 ? 6.745 -10.269 -8.393 1.00 96.88 105 VAL A O 1
ATOM 844 N N . ASP A 1 106 ? 6.826 -8.130 -7.688 1.00 95.56 106 ASP A N 1
ATOM 845 C CA . ASP A 1 106 ? 8.290 -8.023 -7.686 1.00 95.56 106 ASP A CA 1
ATOM 846 C C . ASP A 1 106 ? 8.919 -8.582 -6.398 1.00 95.56 106 ASP A C 1
ATOM 848 O O . ASP A 1 106 ? 10.136 -8.678 -6.296 1.00 95.56 106 ASP A O 1
ATOM 852 N N . GLN A 1 107 ? 8.097 -8.941 -5.401 1.00 94.50 107 GLN A N 1
ATOM 853 C CA . GLN A 1 107 ? 8.525 -9.352 -4.055 1.00 94.50 107 GLN A CA 1
ATOM 854 C C . GLN A 1 107 ? 9.520 -8.364 -3.426 1.00 94.50 107 GLN A C 1
ATOM 856 O O . GLN A 1 107 ? 10.483 -8.749 -2.763 1.00 94.50 107 GLN A O 1
ATOM 861 N N . ALA A 1 108 ? 9.272 -7.074 -3.653 1.00 92.69 108 ALA A N 1
ATOM 862 C CA . ALA A 1 108 ? 10.182 -5.998 -3.299 1.00 92.69 108 ALA A CA 1
ATOM 863 C C . ALA A 1 108 ? 9.615 -5.141 -2.162 1.00 92.69 108 ALA A C 1
ATOM 865 O O . ALA A 1 108 ? 8.478 -4.656 -2.231 1.00 92.69 108 ALA A O 1
ATOM 866 N N . LEU A 1 109 ? 10.448 -4.912 -1.141 1.00 92.88 109 LEU A N 1
ATOM 867 C CA . LEU A 1 109 ? 10.227 -3.892 -0.119 1.00 92.88 109 LEU A CA 1
ATOM 868 C C . LEU A 1 109 ? 10.700 -2.544 -0.662 1.00 92.88 109 LEU A C 1
ATOM 870 O O . LEU A 1 109 ? 11.850 -2.392 -1.066 1.00 92.88 109 LEU A O 1
ATOM 874 N N . ILE A 1 110 ? 9.819 -1.552 -0.640 1.00 92.25 110 ILE A N 1
ATOM 875 C CA . ILE A 1 110 ? 10.104 -0.207 -1.130 1.00 92.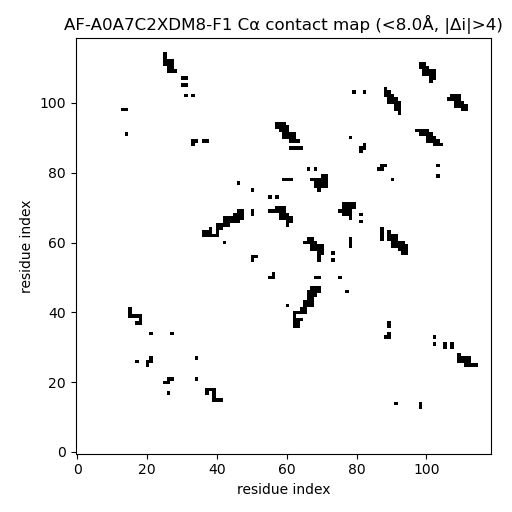25 110 ILE A CA 1
ATOM 876 C C . ILE A 1 110 ? 10.054 0.731 0.065 1.00 92.25 110 ILE A C 1
ATOM 878 O O . ILE A 1 110 ? 8.992 0.985 0.637 1.00 92.25 110 ILE A O 1
ATOM 882 N N . LEU A 1 111 ? 11.221 1.240 0.440 1.00 86.88 111 LEU A N 1
ATOM 883 C CA . LEU A 1 111 ? 11.354 2.223 1.502 1.00 86.88 111 LEU A CA 1
ATOM 884 C C . LEU A 1 111 ? 11.298 3.634 0.904 1.00 86.88 111 LEU A C 1
ATOM 886 O O . LEU A 1 111 ? 11.875 3.875 -0.163 1.00 86.88 111 LEU A O 1
ATOM 890 N N . PRO A 1 112 ? 10.631 4.588 1.564 1.00 80.56 112 PRO A N 1
ATOM 891 C CA . PRO A 1 112 ? 10.809 5.988 1.228 1.00 80.56 112 PRO A CA 1
ATOM 892 C C . PRO A 1 112 ? 12.267 6.387 1.451 1.00 80.56 112 PRO A C 1
ATOM 894 O O . PRO A 1 112 ? 12.919 5.965 2.407 1.00 80.56 112 PRO A O 1
ATOM 897 N N . SER A 1 113 ? 12.796 7.209 0.550 1.00 69.00 113 SER A N 1
ATOM 898 C CA . SER A 1 113 ? 14.125 7.776 0.720 1.00 69.00 113 SER A CA 1
ATOM 899 C C . SER A 1 113 ? 14.132 8.663 1.968 1.00 69.00 113 SER A C 1
ATOM 901 O O . SER A 1 113 ? 13.192 9.452 2.151 1.00 69.00 113 SER A O 1
ATOM 903 N N . PRO A 1 114 ? 15.172 8.580 2.820 1.00 62.50 114 PRO A N 1
ATOM 904 C CA . PRO A 1 114 ? 15.306 9.502 3.936 1.00 62.50 114 PRO A CA 1
ATOM 905 C C . PRO A 1 114 ? 15.298 10.941 3.401 1.00 62.50 114 PRO A C 1
ATOM 907 O O . PRO A 1 114 ? 15.731 11.179 2.267 1.00 62.50 114 PRO A O 1
ATOM 910 N N . PRO A 1 115 ? 14.783 11.915 4.170 1.00 56.69 115 PRO A N 1
ATOM 911 C CA . PRO A 1 115 ? 14.803 13.302 3.738 1.00 56.69 115 PRO A CA 1
ATOM 912 C C . PRO A 1 115 ? 16.240 13.687 3.385 1.00 56.69 115 PRO A C 1
ATOM 914 O O . PRO A 1 115 ? 17.151 13.481 4.185 1.00 56.69 115 PRO A O 1
ATOM 917 N N . ASN A 1 116 ? 16.436 14.232 2.183 1.00 57.44 116 ASN A N 1
ATOM 918 C CA . ASN A 1 116 ? 17.715 14.797 1.772 1.00 57.44 116 ASN A CA 1
ATOM 919 C C . ASN A 1 116 ? 18.100 15.850 2.821 1.00 57.44 116 ASN A C 1
ATOM 921 O O . ASN A 1 116 ? 17.503 16.929 2.849 1.00 5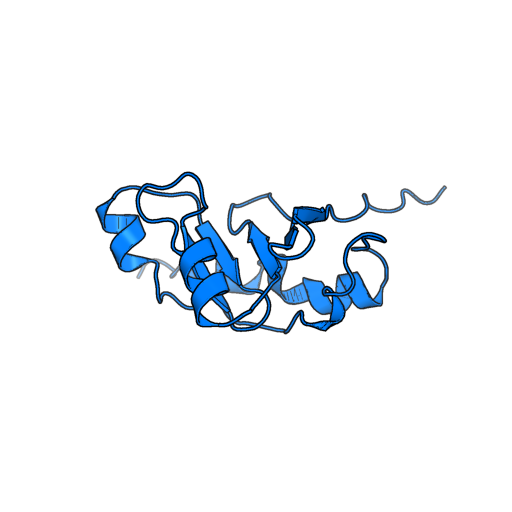7.44 116 ASN A O 1
ATOM 925 N N . ASN A 1 117 ? 19.048 15.535 3.706 1.00 53.31 117 ASN A N 1
ATOM 926 C CA . ASN A 1 117 ? 19.615 16.511 4.626 1.00 53.31 117 ASN A CA 1
ATOM 927 C C . ASN A 1 117 ? 20.562 17.382 3.800 1.00 53.31 117 ASN A C 1
ATOM 929 O O . ASN A 1 117 ? 21.755 17.100 3.706 1.00 53.31 117 ASN A O 1
ATOM 933 N N . GLY A 1 118 ? 19.985 18.343 3.075 1.00 52.78 118 GLY A N 1
ATOM 934 C CA . GLY A 1 118 ? 20.739 19.295 2.273 1.00 52.78 118 GLY A CA 1
ATOM 935 C C . GLY A 1 118 ? 21.789 19.967 3.150 1.00 52.78 118 GLY A C 1
ATOM 936 O O . GLY A 1 118 ? 21.444 20.552 4.175 1.00 52.78 118 GLY A O 1
ATOM 937 N N . THR A 1 119 ? 23.053 19.808 2.764 1.00 42.75 119 THR A N 1
ATOM 938 C CA . THR A 1 119 ? 24.144 20.697 3.177 1.00 42.75 119 THR A CA 1
ATOM 939 C C . THR A 1 119 ? 24.018 22.003 2.408 1.00 42.75 119 THR A C 1
ATOM 941 O O . THR A 1 119 ? 23.633 21.927 1.217 1.00 42.75 119 THR A O 1
#

Secondary structure (DSSP, 8-state):
----HHHHHHHH-GGGGHHHHHHTTSB--TT-GGGGG--------TTHHHHHHHT---EEEETTT--EEE-TTSSS-HHHHHHHHH---EEEE-STT---EEETTTTEEEPBPPP----

Nearest PDB structures (foldseek):
  2ida-assembly1_A  TM=7.983E-01  e=1.337E-08  Rhodopseudomonas palustris
  3phd-assembly1_B  TM=7.036E-01  e=3.405E-04  Homo sapiens
  7zyu-assembly1_A  TM=6.969E-01  e=7.050E-03  Homo sapiens
  7mex-assembly1_A  TM=5.407E-01  e=5.823E-01  Saccharomyces cerevisiae S288C
  7mey-assembly1_A  TM=5.321E-01  e=6.643E-01  Saccharomyces cerevisiae S288C

Solvent-accessible surface area (backbone atoms only — not comparable to full-atom values): 7033 Å² total; per-residue (Å²): 136,78,79,68,64,70,60,57,54,69,69,70,39,75,76,74,44,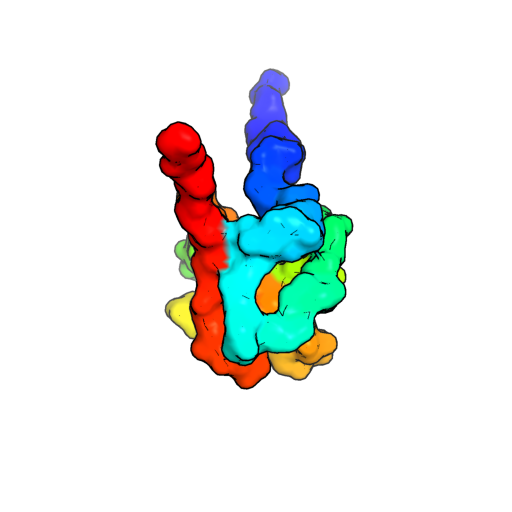47,58,62,33,40,77,66,64,40,36,67,54,97,78,48,88,63,71,79,58,47,43,93,51,65,82,40,72,60,55,42,69,67,26,60,77,71,67,52,80,57,39,27,32,31,34,60,74,8,45,25,14,28,35,77,89,41,98,78,21,40,41,56,53,49,26,74,75,68,66,52,45,43,32,28,52,63,49,93,96,50,73,41,33,38,30,70,82,63,71,41,83,36,54,57,56,75,80,81,79,79,127

pLDDT: mean 78.51, std 16.87, range [35.56, 97.19]

Mean predicted aligned error: 8.12 Å

Sequence (119 aa):
MTPDHTSDQVRAAPWRRLRRQVARGRIYSPECSHLSMIQDVTPSAAGWEDCLKTGDVWVRLCLACGHVGCCDNSRNRHARQHFHATGHPLIQSFEPGEDWLWCYVDQALILPSPPNNGT

Foldseek 3Di:
DDPPPVVVCQVPPPLQCQLVCVVVVQWDDPLDPLSVLFDNERADCVAVVVCVVQVQPWWKAQRNHRYIHGPCPDPVRVVVVCCVVPVRQKIFTPDPPGGWMAGNVSRDIIDGHDPPPDD

Radius of gyration: 14.76 Å; Cα contacts (8 Å, |Δi|>4): 190; chains: 1; bounding box: 44×37×35 Å